Protein AF-A0A653NYH5-F1 (afdb_monomer)

Structure (mmCIF, N/CA/C/O backbone):
data_AF-A0A653NYH5-F1
#
_entry.id   AF-A0A653NYH5-F1
#
loop_
_atom_site.group_PDB
_atom_site.id
_atom_site.type_symbol
_atom_site.label_atom_id
_atom_site.label_alt_id
_atom_site.label_comp_id
_atom_site.label_asym_id
_atom_site.label_entity_id
_atom_site.label_seq_id
_atom_site.pdbx_PDB_ins_code
_atom_site.Cartn_x
_atom_site.Cartn_y
_atom_site.Cartn_z
_atom_site.occupancy
_atom_site.B_iso_or_equiv
_atom_site.auth_seq_id
_atom_site.auth_comp_id
_atom_site.auth_asym_id
_atom_site.auth_atom_id
_atom_site.pdbx_PDB_model_num
ATOM 1 N N . MET A 1 1 ? 18.704 8.907 -33.438 1.00 46.62 1 MET A N 1
ATOM 2 C CA . MET A 1 1 ? 18.886 9.597 -32.145 1.00 46.62 1 MET A CA 1
ATOM 3 C C . MET A 1 1 ? 18.013 8.881 -31.133 1.00 46.62 1 MET A C 1
ATOM 5 O O . MET A 1 1 ? 16.799 8.937 -31.274 1.00 46.62 1 MET A O 1
ATOM 9 N N . ALA A 1 2 ? 18.604 8.100 -30.225 1.00 54.06 2 ALA A N 1
ATOM 10 C CA . ALA A 1 2 ? 17.832 7.405 -29.198 1.00 54.06 2 ALA A CA 1
ATOM 11 C C . ALA A 1 2 ? 17.100 8.454 -28.350 1.00 54.06 2 ALA A C 1
ATOM 13 O O . ALA A 1 2 ? 17.703 9.434 -27.913 1.00 54.06 2 ALA A O 1
ATOM 14 N N . ASN A 1 3 ? 15.788 8.288 -28.198 1.00 58.22 3 ASN A N 1
ATOM 15 C CA . ASN A 1 3 ? 14.929 9.219 -27.483 1.00 58.22 3 ASN A CA 1
ATOM 16 C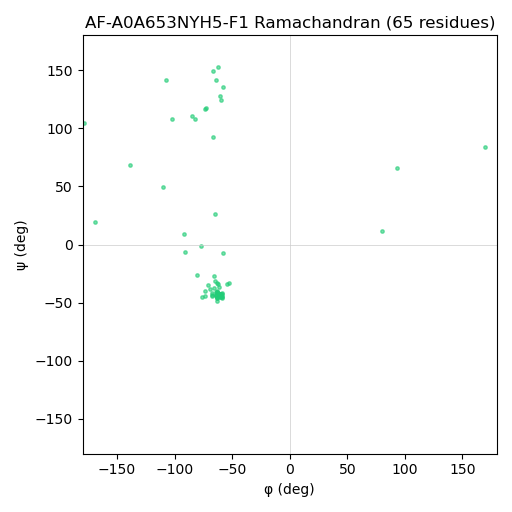 C . ASN A 1 3 ? 15.301 9.205 -25.991 1.00 58.22 3 ASN A C 1
ATOM 18 O O . ASN A 1 3 ? 14.797 8.381 -25.227 1.00 58.22 3 ASN A O 1
ATOM 22 N N . THR A 1 4 ? 16.198 10.115 -25.596 1.00 64.12 4 THR A N 1
ATOM 23 C CA . THR A 1 4 ? 16.773 10.267 -24.242 1.00 64.12 4 THR A CA 1
ATOM 24 C C . THR A 1 4 ? 15.741 10.501 -23.131 1.00 64.12 4 THR A C 1
ATOM 26 O O . THR A 1 4 ? 16.099 10.527 -21.959 1.00 64.12 4 THR A O 1
ATOM 29 N N . LEU A 1 5 ? 14.473 10.698 -23.499 1.00 69.94 5 LEU A N 1
ATOM 30 C CA . LEU A 1 5 ? 13.342 10.916 -22.599 1.00 69.94 5 LEU A CA 1
ATOM 31 C C . LEU A 1 5 ? 12.630 9.616 -22.195 1.00 69.94 5 LEU A C 1
ATOM 33 O O . LEU A 1 5 ? 11.712 9.662 -21.382 1.00 69.94 5 LEU A O 1
ATOM 37 N N . THR A 1 6 ? 13.004 8.469 -22.770 1.00 72.25 6 THR A N 1
ATOM 38 C CA . THR A 1 6 ? 12.384 7.182 -22.426 1.00 72.25 6 THR A CA 1
ATOM 39 C C . THR A 1 6 ? 12.860 6.761 -21.032 1.00 72.25 6 THR A C 1
ATOM 41 O O . THR A 1 6 ? 14.067 6.576 -20.854 1.00 72.25 6 THR A O 1
ATOM 44 N N . PRO A 1 7 ? 11.965 6.621 -20.034 1.00 64.25 7 PRO A N 1
ATOM 45 C CA . PRO A 1 7 ? 12.356 6.213 -18.690 1.00 64.25 7 PRO A CA 1
ATOM 46 C C . PRO A 1 7 ? 13.071 4.865 -18.730 1.00 64.25 7 PRO A C 1
ATOM 48 O O . PRO A 1 7 ? 12.624 3.933 -19.402 1.00 64.25 7 PRO A O 1
ATOM 51 N N . THR A 1 8 ? 14.181 4.746 -18.004 1.00 71.62 8 THR A N 1
ATOM 52 C CA . THR A 1 8 ? 14.874 3.462 -17.888 1.00 71.62 8 THR A CA 1
ATOM 53 C C . THR A 1 8 ? 13.992 2.480 -17.117 1.00 71.62 8 THR A C 1
ATOM 55 O O . THR A 1 8 ? 13.233 2.878 -16.230 1.00 71.62 8 THR A O 1
ATOM 58 N N . ALA A 1 9 ? 14.104 1.183 -17.419 1.00 71.19 9 ALA A N 1
ATOM 59 C CA . ALA A 1 9 ? 13.316 0.145 -16.747 1.00 71.19 9 ALA A CA 1
ATOM 60 C C . ALA A 1 9 ? 13.430 0.217 -15.210 1.00 71.19 9 ALA A C 1
ATOM 62 O O . ALA A 1 9 ? 12.444 -0.005 -14.511 1.00 71.19 9 ALA A O 1
ATOM 63 N N . LYS A 1 10 ? 14.596 0.636 -14.692 1.00 64.12 10 LYS A N 1
ATOM 64 C CA . LYS A 1 10 ? 14.833 0.885 -13.260 1.00 64.12 10 LYS A CA 1
ATOM 65 C C . LYS A 1 10 ? 13.976 2.013 -12.664 1.00 64.12 10 LYS A C 1
ATOM 67 O O . LYS A 1 10 ? 13.619 1.939 -11.492 1.00 64.12 10 LYS A O 1
ATOM 72 N N . VAL A 1 11 ? 13.652 3.062 -13.425 1.00 73.69 11 VAL A N 1
ATOM 73 C CA . VAL A 1 11 ? 12.805 4.172 -12.943 1.00 73.69 11 VAL A CA 1
ATOM 74 C C . VAL A 1 11 ? 11.336 3.750 -12.916 1.00 73.69 11 VAL A C 1
ATOM 76 O O . VAL A 1 11 ? 10.656 3.952 -11.911 1.00 73.69 11 VAL A O 1
ATOM 79 N N . THR A 1 12 ? 10.863 3.098 -13.980 1.00 73.81 12 THR A N 1
ATOM 80 C CA . THR A 1 12 ? 9.486 2.578 -14.068 1.00 7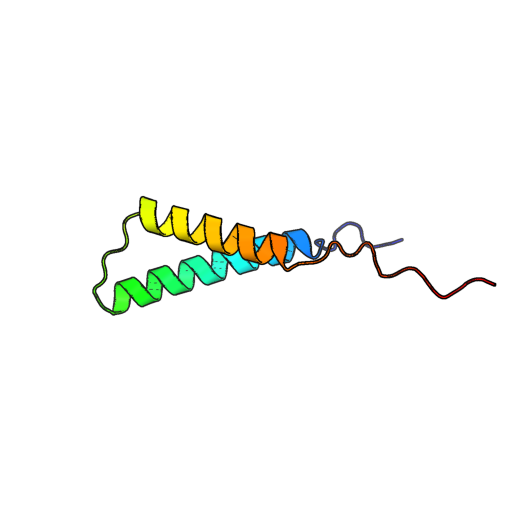3.81 12 T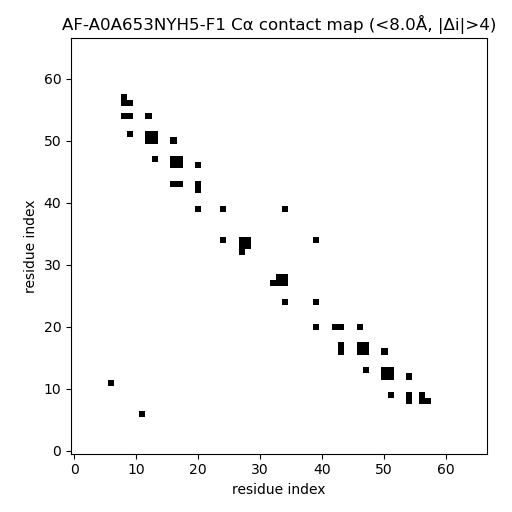HR A CA 1
ATOM 81 C C . THR A 1 12 ? 9.200 1.521 -13.002 1.00 73.81 12 THR A C 1
ATOM 83 O O . THR A 1 12 ? 8.094 1.437 -12.472 1.00 73.81 12 THR A O 1
ATOM 86 N N . SER A 1 13 ? 10.198 0.719 -12.636 1.00 74.19 13 SER A N 1
ATOM 87 C CA . SER A 1 13 ? 10.027 -0.276 -11.586 1.00 74.19 13 SER A CA 1
ATOM 88 C C . SER A 1 13 ? 9.901 0.345 -10.191 1.00 74.19 13 SER A C 1
ATOM 90 O O . SER A 1 13 ? 9.124 -0.137 -9.370 1.00 74.19 13 SER A O 1
ATOM 92 N N . GLY A 1 14 ? 10.601 1.453 -9.925 1.00 77.00 14 GLY A N 1
ATOM 93 C CA . GLY A 1 14 ? 10.472 2.183 -8.660 1.00 77.00 14 GLY A CA 1
ATOM 94 C C . GLY A 1 14 ? 9.072 2.772 -8.454 1.00 77.00 14 GLY A C 1
ATOM 95 O O . GLY A 1 14 ? 8.510 2.670 -7.363 1.00 77.00 14 GLY A O 1
ATOM 96 N N . THR A 1 15 ? 8.465 3.330 -9.505 1.00 78.25 15 THR A N 1
ATOM 97 C CA . THR A 1 15 ? 7.092 3.859 -9.432 1.00 78.25 15 THR A CA 1
ATOM 98 C C . THR A 1 15 ? 6.055 2.748 -9.267 1.00 78.25 15 THR A C 1
ATOM 100 O O . THR A 1 15 ? 5.124 2.901 -8.473 1.00 78.25 15 THR A O 1
ATOM 103 N N . ALA A 1 16 ? 6.242 1.603 -9.932 1.00 79.44 16 ALA A N 1
ATOM 104 C CA . ALA A 1 16 ? 5.393 0.428 -9.741 1.00 79.44 16 ALA A CA 1
ATOM 105 C C . ALA A 1 16 ? 5.451 -0.102 -8.294 1.00 79.44 16 ALA A C 1
ATOM 107 O O . ALA A 1 16 ? 4.409 -0.392 -7.709 1.00 79.44 16 ALA A O 1
ATOM 108 N N . ALA A 1 17 ? 6.641 -0.161 -7.686 1.00 80.94 17 ALA A N 1
ATOM 109 C CA . ALA A 1 17 ? 6.819 -0.583 -6.293 1.00 80.94 17 ALA A CA 1
ATOM 110 C C . ALA A 1 17 ? 6.041 0.305 -5.301 1.00 80.94 17 ALA A C 1
ATOM 112 O O . ALA A 1 17 ? 5.345 -0.196 -4.410 1.00 80.94 17 ALA A O 1
ATOM 113 N N . GLY A 1 18 ? 6.110 1.628 -5.483 1.00 80.94 18 GLY A N 1
ATOM 114 C CA . GLY A 1 18 ? 5.350 2.581 -4.671 1.00 80.94 18 GLY A CA 1
ATOM 115 C C . GLY A 1 18 ? 3.838 2.413 -4.835 1.00 80.94 18 GLY A C 1
ATOM 116 O O . GLY A 1 18 ? 3.115 2.339 -3.842 1.00 80.94 18 GLY A O 1
ATOM 117 N N . ALA A 1 19 ? 3.361 2.267 -6.075 1.00 85.19 19 ALA A N 1
ATOM 118 C CA . ALA A 1 19 ? 1.942 2.058 -6.362 1.00 85.19 19 ALA A CA 1
ATOM 119 C C . ALA A 1 19 ? 1.397 0.774 -5.712 1.00 85.19 19 ALA A C 1
ATOM 121 O O . ALA A 1 19 ? 0.346 0.809 -5.073 1.00 85.19 19 ALA A O 1
ATOM 122 N N . VAL A 1 20 ? 2.136 -0.339 -5.806 1.00 87.88 20 VAL A N 1
ATOM 123 C CA . VAL A 1 20 ? 1.769 -1.604 -5.145 1.00 87.88 20 VAL A CA 1
ATOM 124 C C . VAL A 1 20 ? 1.659 -1.415 -3.635 1.00 87.88 20 VAL A C 1
ATOM 126 O O . VAL A 1 20 ? 0.703 -1.887 -3.023 1.00 87.88 20 VAL A O 1
ATOM 129 N N . THR A 1 21 ? 2.594 -0.680 -3.032 1.00 87.69 21 THR A N 1
ATOM 130 C CA . THR A 1 21 ? 2.569 -0.449 -1.585 1.00 87.69 21 THR A CA 1
ATOM 131 C C . THR A 1 21 ? 1.338 0.344 -1.150 1.00 87.69 21 THR A C 1
ATOM 133 O O . THR A 1 21 ? 0.682 -0.025 -0.179 1.00 87.69 21 THR A O 1
ATOM 136 N N . ILE A 1 22 ? 0.978 1.392 -1.896 1.00 89.50 22 ILE A N 1
ATOM 137 C CA . ILE A 1 22 ? -0.219 2.198 -1.614 1.00 89.50 22 ILE A CA 1
ATOM 138 C C . ILE A 1 22 ? -1.478 1.327 -1.664 1.00 89.50 22 ILE A C 1
ATOM 140 O O . ILE A 1 22 ? -2.311 1.402 -0.762 1.00 89.50 22 ILE A O 1
ATOM 144 N N . VAL A 1 23 ? -1.600 0.468 -2.681 1.00 90.12 23 VAL A N 1
ATOM 145 C CA . VAL A 1 23 ? -2.744 -0.445 -2.819 1.00 90.12 23 VAL A CA 1
ATOM 146 C C . VAL A 1 23 ? -2.821 -1.418 -1.639 1.00 90.12 23 VAL A C 1
ATOM 148 O O . VAL A 1 23 ? -3.907 -1.635 -1.106 1.00 90.12 23 VAL A O 1
ATOM 151 N N . LEU A 1 24 ? -1.689 -1.962 -1.184 1.00 86.38 24 LEU A N 1
ATOM 152 C CA . LEU A 1 24 ? -1.650 -2.864 -0.028 1.00 86.38 24 LEU A CA 1
ATOM 153 C C . LEU A 1 24 ? -2.102 -2.175 1.265 1.00 86.38 24 LEU A C 1
ATOM 155 O O . LEU A 1 24 ? -2.924 -2.729 1.994 1.00 86.38 24 LEU A O 1
ATOM 159 N N . VAL A 1 25 ? -1.603 -0.965 1.533 1.00 88.44 25 VAL A N 1
ATOM 160 C CA . VAL A 1 25 ? -1.999 -0.182 2.716 1.00 88.44 25 VAL A CA 1
ATOM 161 C C . VAL A 1 25 ? -3.485 0.172 2.657 1.00 88.44 25 VAL A C 1
ATOM 163 O O . VAL A 1 25 ? -4.186 0.071 3.662 1.00 88.44 25 VAL A O 1
ATOM 166 N N . TRP A 1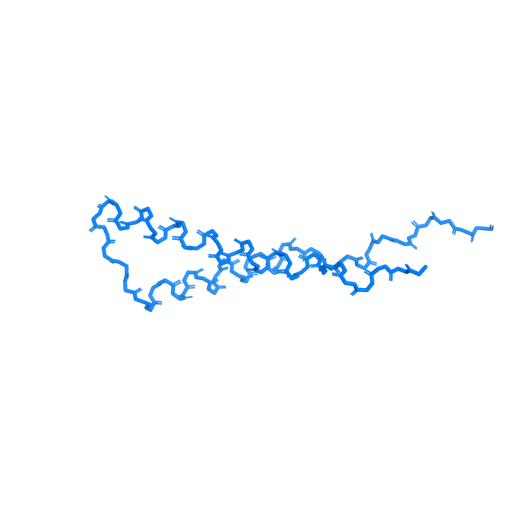 26 ? -3.989 0.530 1.476 1.00 87.62 26 TRP A N 1
ATOM 167 C CA . TRP A 1 26 ? -5.402 0.841 1.283 1.00 87.62 26 TRP A CA 1
ATOM 168 C C . TRP A 1 26 ? -6.308 -0.368 1.559 1.00 87.62 26 TRP A C 1
ATOM 170 O O . TRP A 1 26 ? -7.283 -0.247 2.301 1.00 87.62 26 TRP A O 1
ATOM 180 N N . ILE A 1 27 ? -5.956 -1.548 1.039 1.00 88.06 27 ILE A N 1
ATOM 181 C CA . ILE A 1 27 ? -6.697 -2.792 1.299 1.00 88.06 27 ILE A CA 1
ATOM 182 C C . ILE A 1 27 ? -6.646 -3.158 2.788 1.00 88.06 27 ILE A C 1
ATOM 184 O O . ILE A 1 27 ? -7.667 -3.553 3.350 1.00 88.06 27 ILE A O 1
ATOM 188 N N . ALA A 1 28 ? -5.493 -2.996 3.444 1.00 85.31 28 ALA A N 1
ATOM 189 C CA . ALA A 1 28 ? -5.362 -3.231 4.882 1.00 85.31 28 ALA A CA 1
ATOM 190 C C . ALA A 1 28 ? -6.312 -2.328 5.695 1.00 85.31 28 ALA A C 1
ATOM 192 O O . ALA A 1 28 ? -7.008 -2.807 6.592 1.00 85.31 28 ALA A O 1
ATOM 193 N N . GLY A 1 29 ? -6.437 -1.056 5.306 1.00 85.00 29 GLY A N 1
ATOM 194 C CA . GLY A 1 29 ? -7.408 -0.139 5.903 1.00 85.00 29 GLY A CA 1
ATOM 195 C C . GLY A 1 29 ? -8.864 -0.588 5.720 1.00 85.00 29 GLY A C 1
ATOM 196 O O . GLY A 1 29 ? -9.664 -0.461 6.646 1.00 85.00 29 GLY A O 1
ATOM 197 N N . MET A 1 30 ? -9.218 -1.178 4.570 1.00 84.88 30 MET A N 1
ATOM 198 C CA . MET A 1 30 ? -10.582 -1.676 4.321 1.00 84.88 30 MET A CA 1
ATOM 199 C C . MET A 1 30 ? -10.984 -2.850 5.224 1.00 84.88 30 MET A C 1
ATOM 201 O O . MET A 1 30 ? -12.170 -3.021 5.498 1.00 84.88 30 MET A O 1
ATOM 205 N N . VAL A 1 31 ? -10.023 -3.649 5.698 1.00 89.31 31 VAL A N 1
ATOM 206 C CA . VAL A 1 31 ? -10.276 -4.777 6.615 1.00 89.31 31 VAL A CA 1
ATOM 207 C C . VAL A 1 31 ? -10.169 -4.387 8.096 1.00 89.31 31 VAL A C 1
ATOM 209 O O . VAL A 1 31 ? -10.207 -5.256 8.964 1.00 89.31 31 VAL A O 1
ATOM 212 N N . GLY A 1 32 ? -10.057 -3.087 8.397 1.00 84.31 32 GLY A N 1
ATOM 213 C CA . GLY A 1 32 ? -9.969 -2.560 9.762 1.00 84.31 32 GLY A CA 1
ATOM 214 C C . GLY A 1 32 ? -8.576 -2.656 10.388 1.00 84.31 32 GLY A C 1
ATOM 215 O O . GLY A 1 32 ? -8.441 -2.454 11.593 1.00 84.31 32 GLY A O 1
ATOM 216 N N . ILE A 1 33 ? -7.542 -2.962 9.596 1.00 84.94 33 ILE A N 1
ATOM 217 C CA . ILE A 1 33 ? -6.153 -2.926 10.058 1.00 84.94 33 ILE A CA 1
ATOM 218 C C . ILE A 1 33 ? -5.658 -1.490 9.917 1.00 84.94 3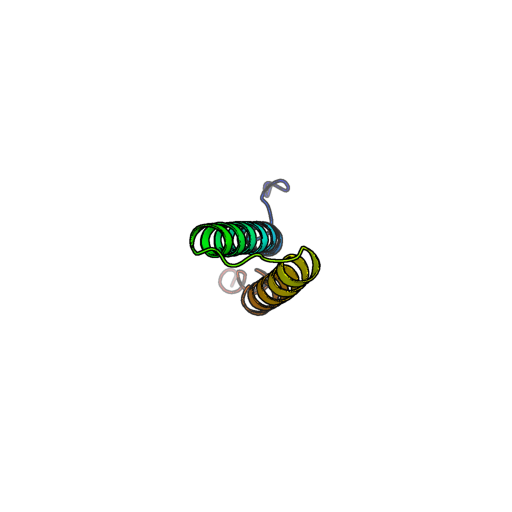3 ILE A C 1
ATOM 220 O O . ILE A 1 33 ? -5.452 -0.986 8.812 1.00 84.94 33 ILE A O 1
ATOM 224 N N . GLU A 1 34 ? -5.453 -0.830 11.051 1.00 83.75 34 GLU A N 1
ATOM 225 C CA . GLU A 1 34 ? -4.818 0.478 11.086 1.00 83.75 34 GLU A CA 1
ATOM 226 C C . GLU A 1 34 ? -3.319 0.296 10.824 1.00 83.75 34 GLU A C 1
ATOM 228 O O . GLU A 1 34 ? -2.627 -0.396 11.573 1.00 83.75 34 GLU A O 1
ATOM 233 N N . VAL A 1 35 ? -2.827 0.854 9.715 1.00 84.12 35 VAL A N 1
ATOM 234 C CA . VAL A 1 35 ? -1.417 0.765 9.318 1.00 84.12 35 VAL A CA 1
ATOM 235 C C . VAL A 1 35 ? -0.735 2.089 9.660 1.00 84.12 35 VAL A C 1
ATOM 237 O O . VAL A 1 35 ? -0.971 3.082 8.966 1.00 84.12 35 VAL A O 1
ATOM 240 N N . PRO A 1 36 ? 0.126 2.125 10.694 1.00 88.25 36 PRO A N 1
ATOM 241 C CA . PRO A 1 36 ? 0.894 3.315 11.020 1.00 88.25 36 PRO A CA 1
ATOM 242 C C . PRO A 1 36 ? 1.839 3.714 9.874 1.00 88.25 36 PRO A C 1
ATOM 244 O O . PRO A 1 36 ? 2.308 2.842 9.126 1.00 88.25 36 PRO A O 1
ATOM 247 N N . PRO A 1 37 ? 2.186 5.007 9.748 1.00 86.31 37 PRO A N 1
ATOM 248 C CA . PRO A 1 37 ? 3.104 5.495 8.717 1.00 86.31 37 PRO A CA 1
ATOM 249 C C . PRO A 1 37 ? 4.460 4.772 8.705 1.00 86.31 37 PRO A C 1
ATOM 251 O O . PRO A 1 37 ? 5.051 4.547 7.643 1.00 86.31 37 PRO A O 1
ATOM 254 N N . GLU A 1 38 ? 4.950 4.361 9.872 1.00 88.81 38 GLU A N 1
ATOM 255 C CA . GLU A 1 38 ? 6.211 3.636 10.049 1.00 88.81 38 GLU A CA 1
ATOM 256 C C . GLU A 1 38 ? 6.151 2.242 9.406 1.00 88.81 38 GLU A C 1
ATOM 258 O O . GLU A 1 38 ? 7.114 1.788 8.789 1.00 88.81 38 GLU A O 1
ATOM 263 N N . VAL A 1 39 ? 4.997 1.571 9.485 1.00 88.69 39 VAL A N 1
ATOM 264 C CA . VAL A 1 39 ? 4.784 0.252 8.869 1.00 88.69 39 VAL A CA 1
ATOM 265 C C . VAL A 1 39 ? 4.653 0.388 7.354 1.00 88.69 39 VAL A C 1
ATOM 267 O O . VAL A 1 39 ? 5.282 -0.363 6.608 1.00 88.69 39 VAL A O 1
ATOM 270 N N . ALA A 1 40 ? 3.893 1.378 6.881 1.00 84.56 40 ALA A N 1
ATOM 271 C CA . ALA A 1 40 ? 3.734 1.638 5.450 1.00 84.56 40 ALA A CA 1
ATOM 272 C C . ALA A 1 40 ? 5.076 1.968 4.770 1.00 84.56 40 ALA A C 1
ATOM 274 O O . ALA A 1 40 ? 5.385 1.456 3.689 1.00 84.56 40 ALA A O 1
ATOM 275 N N . SER A 1 41 ? 5.905 2.786 5.422 1.00 86.75 41 SER A N 1
ATOM 276 C CA . SER A 1 41 ? 7.241 3.131 4.927 1.00 86.75 41 SER A CA 1
ATOM 277 C C . SER A 1 41 ? 8.190 1.930 4.943 1.00 86.75 41 SER A C 1
ATOM 279 O O . SER A 1 41 ? 8.866 1.692 3.941 1.00 86.75 41 SER A O 1
ATOM 281 N N . ALA A 1 42 ? 8.178 1.107 5.997 1.00 87.19 42 ALA A N 1
ATOM 282 C CA . ALA A 1 42 ? 8.957 -0.132 6.038 1.00 87.19 42 ALA A CA 1
ATOM 283 C C . ALA A 1 42 ? 8.585 -1.094 4.894 1.00 87.19 42 ALA A C 1
ATOM 285 O O . ALA A 1 42 ? 9.465 -1.602 4.196 1.00 87.19 42 ALA A O 1
ATOM 286 N N . VAL A 1 43 ? 7.287 -1.295 4.642 1.00 88.44 43 VAL A N 1
ATOM 287 C CA . VAL A 1 43 ? 6.802 -2.136 3.533 1.00 88.44 43 VAL A CA 1
ATOM 288 C C . VAL A 1 43 ? 7.219 -1.558 2.180 1.00 88.44 43 VAL A C 1
ATOM 290 O O . VAL A 1 43 ? 7.678 -2.303 1.314 1.00 88.44 43 VAL A O 1
ATOM 293 N N . THR A 1 44 ? 7.147 -0.234 2.012 1.00 89.25 44 THR A N 1
ATOM 294 C CA . THR A 1 44 ? 7.571 0.439 0.772 1.00 89.25 44 THR A CA 1
ATOM 295 C C . THR A 1 44 ? 9.048 0.187 0.488 1.00 89.25 44 THR A C 1
ATOM 297 O O . THR A 1 44 ? 9.415 -0.105 -0.650 1.00 89.25 44 THR A O 1
ATOM 300 N N . VAL A 1 45 ? 9.900 0.250 1.517 1.00 89.75 45 VAL A N 1
ATOM 301 C CA . VAL A 1 45 ? 11.336 -0.027 1.382 1.00 89.75 45 VAL A CA 1
ATOM 302 C C . VAL A 1 45 ? 11.580 -1.481 0.981 1.00 89.75 45 VAL A C 1
ATOM 304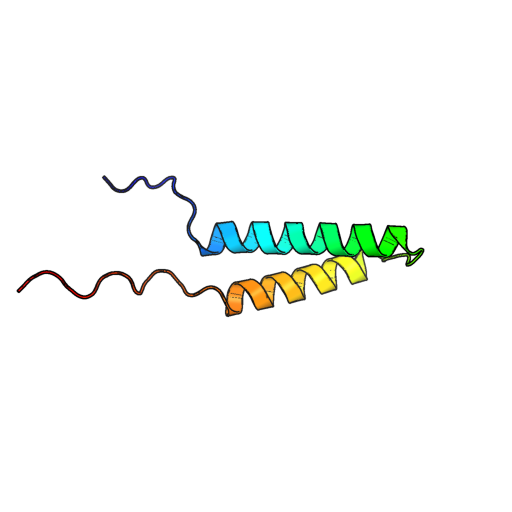 O O . VAL A 1 45 ? 12.376 -1.727 0.076 1.00 89.75 45 VAL A O 1
ATOM 307 N N . LEU A 1 46 ? 10.880 -2.442 1.591 1.00 88.56 46 LEU A N 1
ATOM 308 C CA . LEU A 1 46 ? 11.024 -3.862 1.250 1.00 88.56 46 LEU A CA 1
ATOM 309 C C . LEU A 1 46 ? 10.587 -4.160 -0.189 1.00 88.56 46 LEU A C 1
ATOM 311 O O . LEU A 1 46 ? 11.300 -4.855 -0.915 1.00 88.56 46 LEU A O 1
ATOM 315 N N . ILE A 1 47 ? 9.451 -3.609 -0.621 1.00 86.06 47 ILE A N 1
ATOM 316 C CA . ILE A 1 47 ? 8.952 -3.782 -1.991 1.00 86.06 47 ILE A CA 1
ATOM 317 C C . ILE A 1 47 ? 9.887 -3.081 -2.979 1.00 86.06 47 ILE A C 1
ATOM 319 O O . ILE A 1 47 ? 10.260 -3.672 -3.990 1.00 86.06 47 ILE A O 1
ATOM 323 N N . GLY A 1 48 ? 10.328 -1.860 -2.672 1.00 85.12 48 GLY A N 1
ATOM 324 C CA . GLY A 1 48 ? 11.294 -1.124 -3.485 1.00 85.12 48 GLY A CA 1
ATOM 325 C C . GLY A 1 48 ? 12.613 -1.878 -3.650 1.00 85.12 48 GLY A C 1
ATOM 326 O O . GLY A 1 48 ? 13.111 -1.993 -4.769 1.00 85.12 48 GLY A O 1
ATOM 327 N N . PHE A 1 49 ? 13.143 -2.454 -2.568 1.00 84.25 49 PHE A N 1
ATOM 328 C CA . PHE A 1 49 ? 14.339 -3.294 -2.609 1.00 84.25 49 PHE A CA 1
ATOM 329 C C . PHE A 1 49 ? 14.119 -4.558 -3.444 1.00 84.25 49 PHE A C 1
ATOM 331 O O . PHE A 1 49 ? 14.922 -4.845 -4.328 1.00 84.25 49 PHE A O 1
ATOM 338 N N . GLY A 1 50 ? 13.021 -5.285 -3.215 1.00 82.56 50 GLY A N 1
ATOM 339 C CA . GLY A 1 50 ? 12.702 -6.500 -3.966 1.00 82.56 50 GLY A CA 1
ATOM 340 C C . GLY A 1 50 ? 12.565 -6.234 -5.464 1.00 82.56 50 GLY A C 1
ATOM 341 O O . GLY A 1 50 ? 13.125 -6.963 -6.279 1.00 82.56 50 GLY A O 1
ATOM 342 N N . VAL A 1 51 ? 11.899 -5.142 -5.833 1.00 82.56 51 VAL A N 1
ATOM 343 C CA . VAL A 1 51 ? 11.750 -4.726 -7.230 1.00 82.56 51 VAL A CA 1
ATOM 344 C C . VAL A 1 51 ? 13.088 -4.287 -7.829 1.00 82.56 51 VAL A C 1
ATOM 346 O O . VAL A 1 51 ? 13.417 -4.691 -8.941 1.00 82.56 51 VAL A O 1
ATOM 349 N N . ALA A 1 52 ? 13.898 -3.517 -7.100 1.00 79.00 52 ALA A N 1
ATOM 350 C CA . ALA A 1 52 ? 15.227 -3.117 -7.561 1.00 79.00 52 ALA A CA 1
ATOM 351 C C . ALA A 1 52 ? 16.192 -4.305 -7.719 1.00 79.00 52 ALA A C 1
ATOM 353 O O . ALA A 1 52 ? 17.066 -4.255 -8.585 1.00 79.00 52 ALA A O 1
ATOM 354 N N . TYR A 1 53 ? 16.032 -5.347 -6.899 1.00 77.12 53 TYR A N 1
ATOM 355 C CA . TYR A 1 53 ? 16.798 -6.589 -6.972 1.00 77.12 53 TYR A CA 1
ATOM 356 C C . TYR A 1 53 ? 16.374 -7.461 -8.160 1.00 77.12 53 TYR A C 1
ATOM 358 O O . TYR A 1 53 ? 17.225 -8.047 -8.824 1.00 77.12 53 TYR A O 1
ATOM 366 N N . LEU A 1 54 ? 15.069 -7.540 -8.443 1.00 77.25 54 LEU A N 1
ATOM 367 C CA . LEU A 1 54 ? 14.545 -8.388 -9.515 1.00 77.25 54 LEU A CA 1
ATOM 368 C C . LEU A 1 54 ? 14.673 -7.766 -10.906 1.00 77.25 54 LEU A C 1
ATOM 370 O O . LEU A 1 54 ? 14.683 -8.504 -11.884 1.00 77.25 54 LEU A O 1
ATOM 374 N N . VAL A 1 55 ? 14.711 -6.4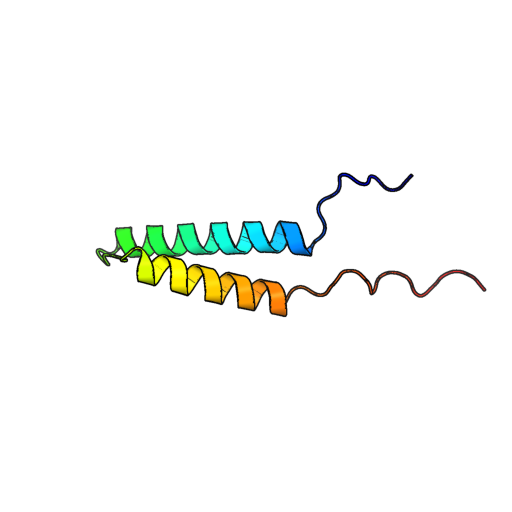35 -11.007 1.00 77.06 55 VAL A N 1
ATOM 375 C CA . VAL A 1 55 ? 14.773 -5.728 -12.292 1.00 77.06 55 VAL A CA 1
ATOM 376 C C . VAL A 1 55 ? 16.222 -5.694 -12.773 1.00 77.06 55 VAL A C 1
ATOM 378 O O . VAL A 1 55 ? 17.030 -4.940 -12.212 1.00 77.06 55 VAL A O 1
ATOM 381 N N . PRO A 1 56 ? 16.560 -6.468 -13.823 1.00 64.56 56 PRO A N 1
ATOM 382 C CA . PRO A 1 56 ? 17.890 -6.432 -14.390 1.00 64.56 56 PRO A CA 1
ATOM 383 C C . PRO A 1 56 ? 18.146 -5.046 -14.975 1.00 64.56 56 PRO A C 1
ATOM 385 O O . PRO A 1 56 ? 17.264 -4.401 -15.554 1.00 64.56 56 PRO A O 1
ATOM 388 N N . ASP A 1 57 ? 19.367 -4.558 -14.810 1.00 65.50 57 ASP A N 1
ATOM 389 C CA . ASP A 1 57 ? 19.845 -3.443 -15.600 1.00 65.50 57 ASP A CA 1
ATOM 390 C C . ASP A 1 57 ? 19.795 -3.852 -17.076 1.00 65.50 57 ASP A C 1
ATOM 392 O O . ASP A 1 57 ? 20.330 -4.883 -17.475 1.00 65.50 57 ASP A O 1
ATOM 396 N N . GLY A 1 58 ? 19.105 -3.058 -17.896 1.00 57.72 58 GLY A N 1
ATOM 397 C CA . GLY A 1 58 ? 18.939 -3.291 -19.335 1.00 57.72 58 GLY A CA 1
ATOM 398 C C . GLY A 1 58 ? 20.239 -3.210 -20.149 1.00 57.72 58 GLY A C 1
ATOM 399 O O . GLY A 1 58 ? 20.194 -2.889 -21.327 1.00 57.72 58 GLY A O 1
ATOM 400 N N . SER A 1 59 ? 21.395 -3.479 -19.540 1.00 52.66 59 SER A N 1
ATOM 401 C CA . SER A 1 59 ? 22.716 -3.531 -20.172 1.00 52.66 59 SER A CA 1
ATOM 402 C C . SER A 1 59 ? 22.952 -4.829 -20.962 1.00 52.66 59 SER A C 1
ATOM 404 O O . SER A 1 59 ? 24.010 -4.990 -21.564 1.00 52.66 59 SER A O 1
ATOM 406 N N . SER A 1 60 ? 21.993 -5.761 -20.971 1.00 52.59 60 SER A N 1
ATOM 407 C CA . SER A 1 60 ? 22.081 -7.050 -21.675 1.00 52.59 60 SER A CA 1
ATOM 408 C C . SER A 1 60 ? 21.138 -7.123 -22.883 1.00 52.59 60 SER A C 1
ATOM 410 O O . SER A 1 60 ? 20.390 -8.082 -23.017 1.00 52.59 60 SER A O 1
ATOM 412 N N . ASP A 1 61 ? 21.154 -6.115 -23.757 1.00 59.81 61 ASP A N 1
ATOM 413 C CA . ASP A 1 61 ? 20.484 -6.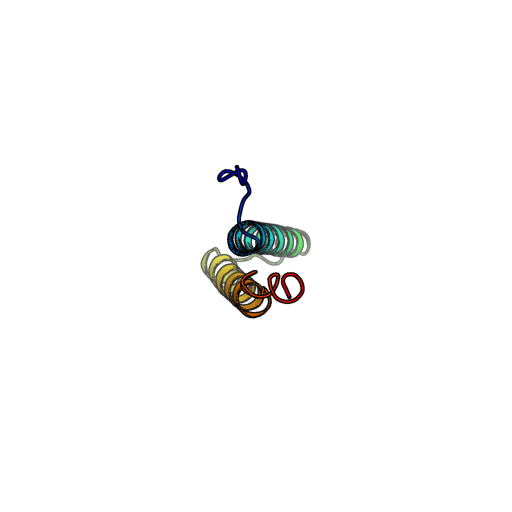166 -25.068 1.00 59.81 61 ASP A CA 1
ATOM 414 C C . ASP A 1 61 ? 21.388 -5.528 -26.137 1.00 59.81 61 ASP A C 1
ATOM 416 O O . ASP A 1 61 ? 21.184 -4.409 -26.600 1.00 59.81 61 ASP A O 1
ATOM 420 N N . GLY A 1 62 ? 22.505 -6.204 -26.433 1.00 52.09 62 GLY A N 1
ATOM 421 C CA . GLY A 1 62 ? 23.527 -5.681 -27.347 1.00 52.09 62 GLY A CA 1
ATOM 422 C C . GLY A 1 62 ? 24.618 -6.664 -27.779 1.00 52.09 62 GLY A C 1
ATOM 423 O O . GLY A 1 62 ? 25.679 -6.234 -28.223 1.00 52.09 62 GLY A O 1
ATOM 424 N N . LYS A 1 63 ? 24.402 -7.980 -27.662 1.00 57.41 63 LYS A N 1
ATOM 425 C CA . LYS A 1 63 ? 25.198 -8.962 -28.419 1.00 57.41 63 LYS A CA 1
ATOM 426 C C . LYS A 1 63 ? 24.317 -9.538 -29.516 1.00 57.41 63 LYS A C 1
ATOM 428 O O . LYS A 1 63 ? 23.151 -9.797 -29.262 1.00 57.41 63 LYS A O 1
ATOM 433 N N . HIS A 1 64 ? 24.924 -9.753 -30.684 1.00 55.03 64 HIS A N 1
ATOM 434 C CA . HIS A 1 64 ? 24.355 -10.225 -31.954 1.00 55.03 64 HIS A CA 1
ATOM 435 C C . HIS A 1 64 ? 23.916 -9.121 -32.930 1.00 55.03 64 HIS A C 1
ATOM 437 O O . HIS A 1 64 ? 22.739 -9.024 -33.226 1.00 55.03 64 HIS A O 1
ATOM 443 N N . VAL A 1 65 ? 24.857 -8.322 -33.457 1.00 62.41 65 VAL A N 1
ATOM 444 C CA . VAL A 1 65 ? 25.017 -8.069 -34.912 1.00 62.41 65 VAL A CA 1
ATOM 445 C C . VAL A 1 65 ? 26.215 -7.141 -35.171 1.00 62.41 65 VAL A C 1
ATOM 447 O O . VAL A 1 65 ? 26.132 -5.945 -34.919 1.00 62.41 65 VAL A O 1
ATOM 450 N N . ALA A 1 66 ? 27.323 -7.706 -35.655 1.00 49.66 66 ALA A N 1
ATOM 451 C CA . ALA A 1 66 ? 28.272 -7.119 -36.615 1.00 49.66 66 ALA A CA 1
ATOM 452 C C . ALA A 1 66 ? 29.509 -8.029 -36.650 1.00 49.66 66 ALA A C 1
ATOM 454 O O . ALA A 1 66 ? 30.470 -7.833 -35.907 1.00 49.66 66 ALA A O 1
ATOM 455 N N . GLU A 1 67 ? 29.396 -9.079 -37.459 1.00 48.25 67 GLU A N 1
ATOM 456 C CA . GLU A 1 67 ? 30.535 -9.672 -38.162 1.00 48.25 67 GLU A CA 1
ATOM 457 C C . GLU A 1 67 ? 30.778 -8.841 -39.431 1.00 48.25 67 GLU A C 1
ATOM 459 O O . GLU A 1 67 ? 29.764 -8.338 -39.982 1.00 48.25 67 GLU A O 1
#

Solvent-accessible surface area (backbone atoms only — not comparable to full-atom values): 4253 Å² total; per-residue (Å²): 130,82,69,86,81,63,77,51,72,72,58,58,44,49,54,51,26,50,53,52,40,53,53,51,54,52,54,37,48,74,75,71,43,85,75,53,72,69,56,55,50,53,51,32,51,53,42,37,50,52,45,61,69,69,52,72,75,84,84,82,79,82,82,90,89,84,131

Foldseek 3Di:
DPPPPDDFPLVVLLVVLLVVLVVVCVVCVVVVNDQDPVNSVVSSVVSNVVSNVPDDGPPPDDPDDDD

Secondary structure (DSSP, 8-state):
---TTSPPHHHHHHHHHHHHHHHHHHHHHHTT----HHHHHHHHHHHHHHHHHHS--TT----S---

pLDDT: mean 76.15, std 12.87, range [46.62, 90.12]

Nearest PDB structures (foldseek):
  6zka-assembly1_V  TM=5.519E-01  e=7.797E+00  Ovis aries
  6zkd-assembly1_V  TM=5.517E-01  e=7.797E+00  Ovis aries

Sequence (67 aa):
MANTLTPTAKVTSGTAAGAVTIVLVWIAGMVGIEVPPEVASAVTVLIGFGVAYLVPDGSSD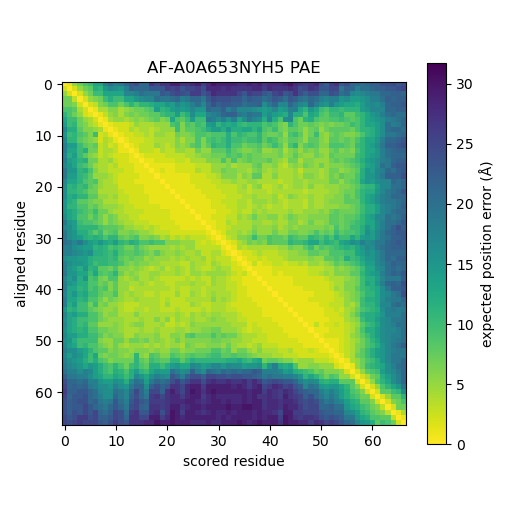GKHVAE

Radius of gyration: 17.35 Å; Cα contacts (8 Å, |Δi|>4): 32; chains: 1; bounding box: 41×21×49 Å

Mean predicted aligned error: 10.45 Å